Protein AF-A0A967V0Y1-F1 (afdb_monomer_lite)

Radius of gyration: 12.19 Å; chains: 1; bounding box: 30×26×29 Å

Structure (mmCIF, N/CA/C/O backbone):
data_AF-A0A967V0Y1-F1
#
_entry.id   AF-A0A967V0Y1-F1
#
loop_
_atom_site.group_PDB
_atom_site.id
_atom_site.type_symbol
_atom_site.label_atom_id
_atom_site.label_alt_id
_atom_site.label_comp_id
_atom_site.label_asym_id
_atom_site.label_entity_id
_atom_site.label_seq_id
_atom_site.pdbx_PDB_ins_code
_atom_site.Cartn_x
_atom_site.Cartn_y
_atom_site.Cartn_z
_atom_site.occupancy
_atom_site.B_iso_or_equiv
_atom_site.auth_seq_id
_atom_site.auth_comp_id
_atom_site.auth_asym_id
_atom_site.auth_atom_id
_atom_site.pdbx_PDB_model_num
ATOM 1 N N . MET A 1 1 ? 14.742 -10.644 -0.979 1.00 67.94 1 MET A N 1
ATOM 2 C CA . MET A 1 1 ? 14.902 -9.172 -0.947 1.00 67.94 1 MET A CA 1
ATOM 3 C C . MET A 1 1 ? 13.530 -8.552 -1.169 1.00 67.94 1 MET A C 1
ATOM 5 O O . MET A 1 1 ? 12.713 -9.208 -1.805 1.00 67.94 1 MET A O 1
ATOM 9 N N . ALA A 1 2 ? 13.254 -7.381 -0.597 1.00 87.94 2 ALA A N 1
ATOM 10 C CA . ALA A 1 2 ? 11.995 -6.658 -0.793 1.00 87.94 2 ALA A CA 1
ATOM 11 C C . ALA A 1 2 ? 12.279 -5.349 -1.539 1.00 87.94 2 ALA A C 1
ATOM 13 O O . ALA A 1 2 ? 13.323 -4.741 -1.304 1.00 87.94 2 ALA A O 1
ATOM 14 N N . TYR A 1 3 ? 11.374 -4.956 -2.430 1.00 97.00 3 TYR A N 1
ATOM 15 C CA . TYR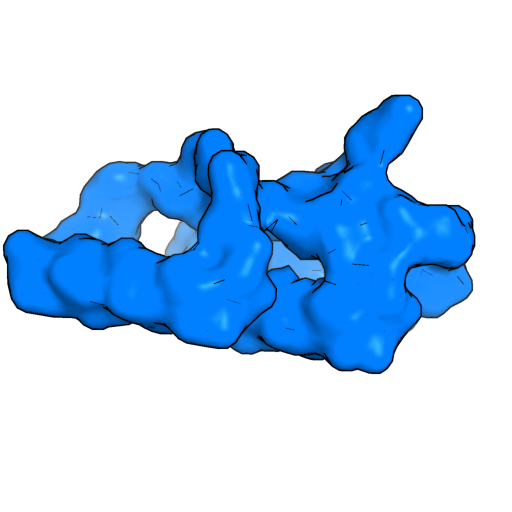 A 1 3 ? 11.412 -3.683 -3.150 1.00 97.00 3 TYR A CA 1
ATOM 16 C C . TYR A 1 3 ? 10.417 -2.723 -2.510 1.00 97.00 3 TYR A C 1
ATOM 18 O O . TYR A 1 3 ? 9.388 -3.170 -2.018 1.00 97.00 3 TYR A O 1
ATOM 26 N N . GLU A 1 4 ? 10.697 -1.424 -2.532 1.00 97.00 4 GLU A N 1
ATOM 27 C CA . GLU A 1 4 ? 9.740 -0.407 -2.097 1.00 97.00 4 GLU A CA 1
ATOM 28 C C . GLU A 1 4 ? 9.297 0.430 -3.293 1.00 97.00 4 GLU A C 1
ATOM 30 O O . GLU A 1 4 ? 10.125 0.924 -4.061 1.00 97.00 4 GLU A O 1
ATOM 35 N N . LEU A 1 5 ? 7.982 0.591 -3.438 1.00 96.50 5 LEU A N 1
ATOM 36 C CA . LEU A 1 5 ? 7.373 1.479 -4.414 1.00 96.50 5 LEU A CA 1
ATOM 37 C C . LEU A 1 5 ? 6.725 2.665 -3.712 1.00 96.50 5 LEU A C 1
ATOM 39 O O . LEU A 1 5 ? 5.846 2.518 -2.861 1.00 96.50 5 LEU A O 1
ATOM 43 N N . VAL A 1 6 ? 7.118 3.857 -4.152 1.00 95.31 6 VAL A N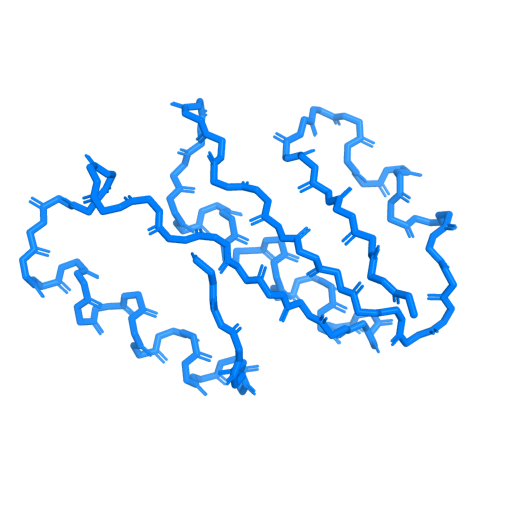 1
ATOM 44 C CA . VAL A 1 6 ? 6.488 5.112 -3.751 1.00 95.31 6 VAL A CA 1
ATOM 45 C C . VAL A 1 6 ? 5.439 5.480 -4.811 1.00 95.31 6 VAL A C 1
ATOM 47 O O . VAL A 1 6 ? 5.811 5.593 -5.982 1.00 95.31 6 VAL A O 1
ATOM 50 N N . PRO A 1 7 ? 4.155 5.697 -4.449 1.00 91.50 7 PRO A N 1
ATOM 51 C CA . PRO A 1 7 ? 3.069 6.020 -5.389 1.00 91.50 7 PRO A CA 1
ATOM 52 C C . PRO A 1 7 ? 3.181 7.400 -6.067 1.00 91.50 7 PRO A C 1
ATOM 54 O O . PRO A 1 7 ? 2.393 8.319 -5.827 1.00 91.50 7 PRO A O 1
ATOM 57 N N . LEU A 1 8 ? 4.185 7.556 -6.927 1.00 92.38 8 LEU A N 1
ATOM 58 C CA . LEU A 1 8 ? 4.439 8.734 -7.752 1.00 92.38 8 LEU A CA 1
ATOM 59 C C . LEU A 1 8 ? 3.850 8.556 -9.158 1.00 92.38 8 LEU A C 1
ATOM 61 O O . LEU A 1 8 ? 3.422 7.474 -9.551 1.00 92.38 8 LEU A O 1
ATOM 65 N N . LYS A 1 9 ? 3.845 9.631 -9.954 1.00 91.19 9 LYS A N 1
ATOM 66 C CA . LYS A 1 9 ? 3.235 9.643 -11.299 1.00 91.19 9 LYS A CA 1
ATOM 67 C C . LYS A 1 9 ? 3.817 8.596 -12.256 1.00 91.19 9 LYS A C 1
ATOM 69 O O . LYS A 1 9 ? 3.108 8.127 -13.136 1.00 91.19 9 LYS A O 1
ATOM 74 N N . ASN A 1 10 ? 5.093 8.252 -12.106 1.00 94.06 10 ASN A N 1
ATOM 75 C CA . ASN A 1 10 ? 5.785 7.284 -12.955 1.00 94.06 10 ASN A CA 1
ATOM 76 C C . ASN A 1 10 ? 5.649 5.830 -12.472 1.00 94.06 10 ASN A C 1
ATOM 78 O O . ASN A 1 10 ? 6.219 4.953 -13.118 1.00 94.06 10 ASN A O 1
ATOM 82 N N . LEU A 1 11 ? 4.916 5.569 -11.380 1.00 94.38 11 LEU A N 1
ATOM 83 C CA . LEU A 1 11 ? 4.769 4.239 -10.780 1.00 94.38 11 LEU A CA 1
ATOM 84 C C . LEU A 1 11 ? 4.419 3.136 -11.797 1.00 94.38 11 LEU A C 1
ATOM 86 O O . LEU A 1 11 ? 5.119 2.126 -11.776 1.00 94.38 11 LEU A O 1
ATOM 90 N N . PRO A 1 12 ? 3.440 3.300 -12.716 1.00 93.38 12 PRO A N 1
ATOM 91 C CA . PRO A 1 12 ? 3.081 2.224 -13.641 1.00 93.38 12 PRO A CA 1
ATOM 92 C C . PRO A 1 12 ? 4.266 1.720 -14.471 1.00 93.38 12 PRO A C 1
ATOM 94 O O . PRO A 1 12 ? 4.441 0.521 -14.627 1.00 93.38 12 PRO A O 1
ATOM 97 N N . GLY A 1 13 ? 5.140 2.623 -14.930 1.00 95.19 13 GLY A N 1
ATOM 98 C CA . GLY A 1 13 ? 6.343 2.235 -15.670 1.00 95.19 13 GLY A CA 1
ATOM 99 C C . GLY A 1 13 ? 7.438 1.621 -14.795 1.00 95.19 13 GLY A C 1
ATOM 100 O O . GLY A 1 13 ? 8.315 0.951 -15.317 1.00 95.19 13 GLY A O 1
ATOM 101 N N . GLN A 1 14 ? 7.415 1.850 -13.477 1.00 96.06 14 GLN A N 1
ATOM 102 C CA . GLN A 1 14 ? 8.384 1.246 -12.555 1.00 96.06 14 GLN A CA 1
ATOM 103 C C . GLN A 1 14 ? 8.027 -0.197 -12.189 1.00 96.06 14 GLN A C 1
ATOM 105 O O . GLN A 1 14 ? 8.931 -0.993 -11.951 1.00 96.06 14 GLN A O 1
ATOM 110 N N . ILE A 1 15 ? 6.734 -0.539 -12.166 1.00 96.25 15 ILE A N 1
ATOM 111 C CA . ILE A 1 15 ? 6.263 -1.904 -11.885 1.00 96.25 15 ILE A CA 1
ATOM 112 C C . ILE A 1 15 ? 6.839 -2.894 -12.908 1.00 96.25 15 ILE A C 1
ATOM 114 O O . ILE A 1 15 ? 7.260 -3.980 -12.530 1.00 96.25 15 ILE A O 1
ATOM 118 N N . GLU A 1 16 ? 6.979 -2.477 -14.169 1.00 95.62 16 GLU A N 1
ATOM 119 C CA . GLU A 1 16 ? 7.554 -3.281 -15.264 1.00 95.62 16 GLU A CA 1
ATOM 120 C C . GLU A 1 16 ? 9.030 -3.678 -15.050 1.00 95.62 16 GLU A C 1
ATOM 122 O O . GLU A 1 16 ? 9.566 -4.513 -15.775 1.00 95.62 16 GLU A O 1
ATOM 127 N N . HIS A 1 17 ? 9.720 -3.071 -14.080 1.00 95.94 17 HIS A N 1
ATOM 128 C CA . HIS A 1 17 ? 11.110 -3.394 -13.740 1.00 95.94 17 HIS A CA 1
ATOM 129 C C . HIS A 1 17 ? 11.236 -4.346 -12.547 1.00 95.94 17 HIS A C 1
ATOM 131 O O . HIS A 1 17 ? 12.355 -4.705 -12.165 1.00 95.94 17 HIS A O 1
ATOM 137 N N . LEU A 1 18 ? 10.119 -4.728 -11.925 1.00 97.19 18 LEU A N 1
ATOM 138 C CA . LEU A 1 18 ? 10.137 -5.667 -10.817 1.00 97.19 18 LEU A CA 1
ATOM 139 C C . LEU A 1 18 ? 10.505 -7.073 -11.303 1.00 97.19 18 LEU A C 1
ATOM 141 O O . LEU A 1 18 ? 10.052 -7.500 -12.363 1.00 97.19 18 LEU A O 1
ATOM 145 N N . PRO A 1 19 ? 11.274 -7.835 -10.508 1.00 96.88 19 PRO A N 1
ATOM 146 C CA . PRO A 1 19 ? 11.373 -9.272 -10.712 1.00 96.88 19 PRO A CA 1
ATOM 147 C C . PRO A 1 19 ? 10.013 -9.958 -10.542 1.00 96.88 19 PRO A C 1
ATOM 149 O O . PRO A 1 19 ? 9.178 -9.518 -9.741 1.00 96.88 19 PRO A O 1
ATOM 152 N N . ASP A 1 20 ? 9.835 -11.091 -11.215 1.00 95.69 20 ASP A N 1
ATOM 153 C CA . ASP A 1 20 ? 8.651 -11.937 -11.060 1.00 95.69 20 ASP A CA 1
ATOM 154 C C . ASP A 1 20 ? 8.402 -12.290 -9.584 1.00 95.69 20 ASP A C 1
ATOM 156 O O . ASP A 1 20 ? 9.330 -12.536 -8.808 1.00 95.69 20 ASP A O 1
ATOM 160 N N . GLU A 1 21 ? 7.128 -12.281 -9.182 1.00 96.44 21 GLU A N 1
ATOM 161 C CA . GLU A 1 21 ? 6.678 -12.582 -7.814 1.00 96.44 21 GLU A CA 1
ATOM 162 C C . GLU A 1 21 ? 7.337 -11.743 -6.697 1.00 96.44 21 GLU A C 1
ATOM 164 O O . GLU A 1 21 ? 7.336 -12.143 -5.524 1.00 96.44 21 GLU A O 1
ATOM 169 N N . ALA A 1 22 ? 7.893 -10.568 -7.027 1.00 97.38 22 ALA A N 1
ATOM 170 C CA . ALA A 1 22 ? 8.550 -9.695 -6.057 1.00 97.38 22 ALA A CA 1
ATOM 171 C C . ALA A 1 22 ? 7.701 -9.423 -4.802 1.00 97.38 22 ALA A C 1
ATOM 173 O O . ALA A 1 22 ? 6.487 -9.210 -4.855 1.00 97.38 22 ALA A O 1
ATOM 174 N N . LEU A 1 23 ? 8.379 -9.378 -3.652 1.00 97.62 23 LEU A N 1
ATOM 175 C CA . LEU A 1 23 ? 7.822 -8.844 -2.413 1.00 97.62 23 LEU A CA 1
ATOM 176 C C . LEU A 1 23 ? 7.981 -7.321 -2.434 1.00 97.62 23 LEU A C 1
ATOM 178 O O . LEU A 1 23 ? 9.114 -6.836 -2.492 1.00 97.62 23 LEU A O 1
ATOM 182 N N . VAL A 1 24 ? 6.871 -6.586 -2.388 1.00 98.06 24 VAL A N 1
ATOM 183 C CA . VAL A 1 24 ? 6.857 -5.142 -2.663 1.00 98.06 24 VAL A CA 1
ATOM 184 C C . VAL A 1 24 ? 6.189 -4.382 -1.526 1.00 98.06 24 VAL A C 1
ATOM 186 O O . VAL A 1 24 ? 4.994 -4.539 -1.307 1.00 98.06 24 VAL A O 1
ATOM 189 N N . SER A 1 25 ? 6.914 -3.539 -0.798 1.00 97.94 25 SER A N 1
ATOM 190 C CA . SER A 1 25 ? 6.267 -2.571 0.083 1.00 97.94 25 SER A CA 1
ATOM 191 C C . SER A 1 25 ? 5.698 -1.404 -0.720 1.00 97.94 25 SER A C 1
ATOM 193 O O . SER A 1 25 ? 6.308 -0.937 -1.683 1.00 97.94 25 SER A O 1
ATOM 195 N N . VAL A 1 26 ? 4.510 -0.942 -0.333 1.00 97.81 26 VAL A N 1
ATOM 196 C CA . VAL A 1 26 ? 3.841 0.203 -0.963 1.00 97.81 26 VAL A CA 1
ATOM 197 C C . VAL A 1 26 ? 3.757 1.326 0.058 1.00 97.81 26 VAL A C 1
ATOM 199 O O . VAL A 1 26 ? 3.041 1.217 1.055 1.00 97.81 26 VAL A O 1
ATOM 202 N N . THR A 1 27 ? 4.503 2.402 -0.183 1.00 97.56 27 THR A N 1
ATOM 203 C CA . THR A 1 27 ? 4.607 3.526 0.748 1.00 97.56 27 THR A CA 1
ATOM 204 C C . THR A 1 27 ? 3.284 4.290 0.855 1.00 97.56 27 THR A C 1
ATOM 206 O O . THR A 1 27 ? 2.703 4.690 -0.153 1.00 97.56 27 THR A O 1
ATOM 209 N N . ALA A 1 28 ? 2.862 4.602 2.084 1.00 97.06 28 ALA A N 1
ATOM 210 C CA . ALA A 1 28 ? 1.756 5.518 2.355 1.00 97.06 28 ALA A CA 1
ATOM 211 C C . ALA A 1 28 ? 2.177 6.954 2.007 1.00 97.06 28 ALA A C 1
ATOM 213 O O . ALA A 1 28 ? 2.811 7.654 2.803 1.00 97.06 28 ALA A O 1
ATOM 214 N N . SER A 1 29 ? 1.871 7.381 0.785 1.00 92.31 29 SER A N 1
ATOM 215 C CA . SER A 1 29 ? 2.212 8.718 0.309 1.00 92.31 29 SER A CA 1
ATOM 216 C C . SER A 1 29 ? 1.291 9.771 0.940 1.00 92.31 29 SER A C 1
ATOM 218 O O . SER A 1 29 ? 0.075 9.619 0.867 1.00 92.31 29 SER A O 1
ATOM 220 N N . PRO A 1 30 ? 1.817 10.880 1.496 1.00 87.44 30 PRO A N 1
ATOM 221 C CA . PRO A 1 30 ? 0.990 11.918 2.120 1.00 87.44 30 PRO A CA 1
ATOM 222 C C . PRO A 1 30 ? 0.119 12.693 1.120 1.00 87.44 30 PRO A C 1
ATOM 224 O O . PRO A 1 30 ? -0.758 13.444 1.531 1.00 87.44 30 PRO A O 1
ATOM 227 N N . VAL A 1 31 ? 0.373 12.545 -0.185 1.00 91.25 31 VAL A N 1
ATOM 228 C CA . VAL A 1 31 ? -0.417 13.161 -1.265 1.00 91.25 31 VAL A CA 1
ATOM 229 C C . VAL A 1 31 ? -1.411 12.182 -1.903 1.00 91.25 31 VAL A C 1
ATOM 231 O O . VAL A 1 31 ? -1.985 12.485 -2.948 1.00 91.25 31 VAL A O 1
ATOM 234 N N . LYS A 1 32 ? -1.576 10.995 -1.310 1.00 93.94 32 LYS A N 1
ATOM 235 C CA . LYS A 1 32 ? -2.508 9.938 -1.715 1.00 93.94 32 LYS A CA 1
ATOM 236 C C . LYS A 1 32 ? -3.328 9.486 -0.516 1.00 93.94 32 LYS A C 1
ATOM 238 O O . LYS A 1 32 ? -2.937 9.719 0.625 1.00 93.94 32 LYS A O 1
ATOM 243 N N . THR A 1 33 ? -4.455 8.837 -0.769 1.00 96.25 33 THR A N 1
ATOM 244 C CA . THR A 1 33 ? -5.216 8.170 0.292 1.00 96.25 33 THR A CA 1
ATOM 245 C C . THR A 1 33 ? -4.624 6.787 0.596 1.00 96.25 33 THR A C 1
ATOM 247 O O . THR A 1 33 ? -3.814 6.243 -0.167 1.00 96.25 33 THR A O 1
ATOM 250 N N . LEU A 1 34 ? -5.008 6.196 1.733 1.00 97.38 34 LEU A N 1
ATOM 251 C CA . LEU A 1 34 ? -4.685 4.791 2.006 1.00 97.38 34 LEU A CA 1
ATOM 252 C C . LEU A 1 34 ? -5.410 3.864 1.017 1.00 97.38 34 LEU A C 1
ATOM 254 O O . LEU A 1 34 ? -4.825 2.874 0.588 1.00 97.38 34 LEU A O 1
ATOM 258 N N . ASP A 1 35 ? -6.616 4.225 0.578 1.00 96.88 35 ASP A N 1
ATOM 259 C CA . ASP A 1 35 ? -7.341 3.505 -0.470 1.00 96.88 35 ASP A CA 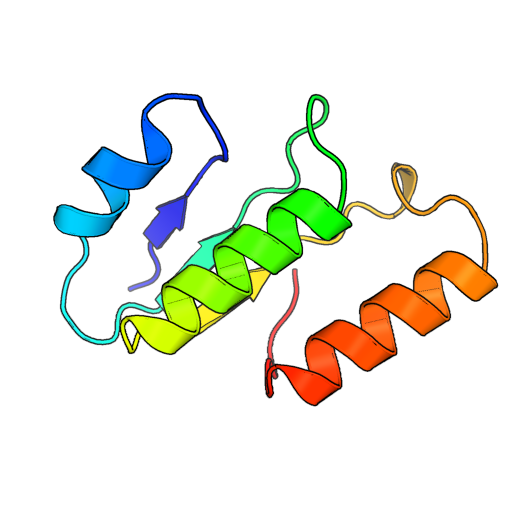1
ATOM 260 C C . ASP A 1 35 ? -6.611 3.502 -1.814 1.00 96.88 35 ASP A C 1
ATOM 262 O O . ASP A 1 35 ? -6.485 2.431 -2.407 1.00 96.88 35 ASP A O 1
ATOM 266 N N . ASP A 1 36 ? -6.044 4.636 -2.240 1.00 96.50 36 ASP A N 1
ATOM 267 C CA . ASP A 1 36 ? -5.213 4.710 -3.452 1.00 96.50 36 ASP A CA 1
ATOM 268 C C . ASP A 1 36 ? -4.005 3.761 -3.346 1.00 96.50 36 ASP A C 1
ATOM 270 O O . ASP A 1 36 ? -3.564 3.155 -4.322 1.00 96.50 36 ASP A O 1
ATOM 274 N N . SER A 1 37 ? -3.434 3.634 -2.143 1.00 96.44 37 SER A N 1
ATOM 275 C CA . SER A 1 37 ? -2.294 2.741 -1.898 1.00 96.44 37 SER A CA 1
ATOM 276 C C . SER A 1 37 ? -2.718 1.267 -1.949 1.00 96.44 37 SER A C 1
ATOM 278 O O . SER A 1 37 ? -1.958 0.416 -2.416 1.00 96.44 37 SER A O 1
ATOM 280 N N . LEU A 1 38 ? -3.942 0.951 -1.514 1.00 97.69 38 L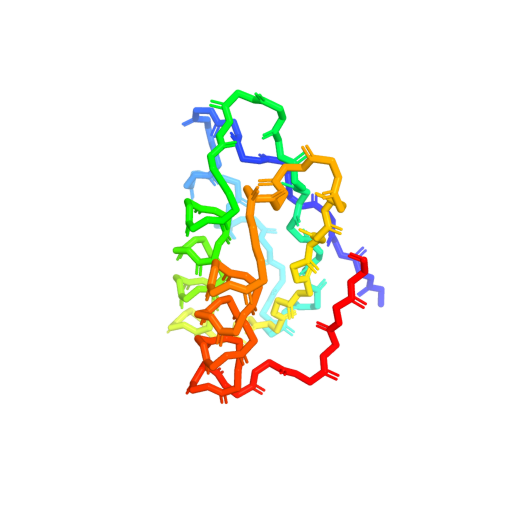EU A N 1
ATOM 281 C CA . LEU A 1 38 ? -4.523 -0.386 -1.639 1.00 97.69 38 LEU A CA 1
ATOM 282 C C . LEU A 1 38 ? -4.949 -0.716 -3.080 1.00 97.69 38 LEU A C 1
ATOM 284 O O . LEU A 1 38 ? -4.893 -1.888 -3.446 1.00 97.69 38 LEU A O 1
ATOM 288 N N . ASP A 1 39 ? -5.294 0.274 -3.912 1.00 97.56 39 ASP A N 1
ATOM 289 C CA . ASP A 1 39 ? -5.488 0.075 -5.360 1.00 97.56 39 ASP A CA 1
ATOM 290 C C . ASP A 1 39 ? -4.186 -0.382 -6.029 1.00 97.56 39 ASP A C 1
ATOM 292 O O . ASP A 1 39 ? -4.180 -1.348 -6.788 1.00 97.56 39 ASP A O 1
ATOM 296 N N . VAL A 1 40 ? -3.058 0.248 -5.681 1.00 97.19 40 VAL A N 1
ATOM 297 C CA . VAL A 1 40 ? -1.731 -0.184 -6.153 1.00 97.19 40 VAL A CA 1
ATOM 298 C C . VAL A 1 40 ? -1.421 -1.610 -5.698 1.00 97.19 40 VAL A C 1
ATOM 300 O O . VAL A 1 40 ? -0.873 -2.400 -6.462 1.00 97.19 40 VAL A O 1
ATOM 303 N N . CYS A 1 41 ? -1.777 -1.969 -4.462 1.00 98.19 41 CYS A N 1
ATOM 304 C CA . CYS A 1 41 ? -1.591 -3.337 -3.982 1.00 98.19 41 CYS A CA 1
ATOM 305 C C . CYS A 1 41 ? -2.421 -4.345 -4.788 1.00 98.19 41 CYS A C 1
ATOM 307 O O . CYS A 1 41 ? -1.917 -5.422 -5.089 1.00 98.19 41 CYS A O 1
ATOM 309 N N . ALA A 1 42 ? -3.660 -4.006 -5.148 1.00 98.31 42 ALA A N 1
ATOM 310 C CA . ALA A 1 42 ? -4.500 -4.862 -5.980 1.00 98.31 42 ALA A CA 1
ATOM 311 C C . ALA A 1 42 ? -3.881 -5.084 -7.373 1.00 98.31 42 ALA A C 1
ATOM 313 O O . ALA A 1 42 ? -3.724 -6.230 -7.780 1.00 98.31 42 ALA A O 1
ATOM 314 N N . ASP A 1 43 ? -3.417 -4.020 -8.040 1.00 97.62 43 ASP A N 1
ATOM 315 C CA . ASP A 1 43 ? -2.723 -4.124 -9.338 1.00 97.62 43 ASP A CA 1
ATOM 316 C C . ASP A 1 43 ? -1.455 -4.994 -9.245 1.00 97.62 43 ASP A C 1
ATOM 318 O O . ASP A 1 43 ? -1.213 -5.857 -10.086 1.00 97.62 43 ASP A O 1
ATOM 322 N N . LEU A 1 44 ? -0.666 -4.842 -8.176 1.00 97.94 44 LEU A N 1
ATOM 323 C CA . LEU A 1 44 ? 0.501 -5.695 -7.932 1.00 97.94 44 LEU A CA 1
ATOM 324 C C . LEU A 1 44 ? 0.119 -7.174 -7.751 1.00 97.94 44 LEU A C 1
ATOM 326 O O . LEU A 1 44 ? 0.842 -8.039 -8.243 1.00 97.94 44 LEU A O 1
ATOM 330 N N . ILE A 1 45 ? -0.992 -7.472 -7.070 1.00 98.12 45 ILE A N 1
ATOM 331 C CA . ILE A 1 45 ? -1.498 -8.845 -6.898 1.00 98.12 45 ILE A CA 1
ATOM 332 C C . ILE A 1 45 ? -1.938 -9.432 -8.237 1.00 98.12 45 ILE A C 1
ATOM 334 O O . ILE A 1 45 ? -1.554 -10.560 -8.548 1.00 98.12 45 ILE A O 1
ATOM 338 N N . ASP A 1 46 ? -2.679 -8.671 -9.044 1.00 97.69 46 ASP A N 1
ATOM 339 C CA . ASP A 1 46 ? -3.142 -9.103 -10.369 1.00 97.69 46 ASP A CA 1
ATOM 340 C C . ASP A 1 46 ? -1.967 -9.402 -11.318 1.00 97.69 46 ASP A C 1
ATOM 342 O O . ASP A 1 46 ? -2.058 -10.266 -12.190 1.00 97.69 46 ASP A O 1
ATOM 346 N N . ARG A 1 47 ? -0.824 -8.744 -11.095 1.00 97.00 47 ARG A N 1
ATOM 347 C CA . ARG A 1 47 ? 0.451 -8.976 -11.796 1.00 97.00 47 ARG A CA 1
ATOM 348 C C . ARG A 1 47 ? 1.308 -10.095 -11.189 1.00 97.00 47 ARG A C 1
ATOM 350 O O . ARG A 1 47 ? 2.396 -10.369 -11.684 1.00 97.00 47 ARG A O 1
ATOM 357 N N . GLY A 1 48 ? 0.841 -10.751 -10.126 1.00 97.12 48 GLY A N 1
ATOM 358 C CA . GLY A 1 48 ? 1.520 -11.876 -9.474 1.00 97.12 48 GLY A CA 1
ATOM 359 C C . GLY A 1 48 ? 2.549 -11.489 -8.406 1.00 97.12 48 GLY A C 1
ATOM 360 O O . GLY A 1 48 ? 3.243 -12.360 -7.879 1.00 97.12 48 GLY A O 1
ATOM 361 N N . HIS A 1 49 ? 2.661 -10.209 -8.049 1.00 97.81 49 HIS A N 1
ATOM 362 C CA . HIS A 1 49 ? 3.537 -9.746 -6.974 1.00 97.81 49 HIS A CA 1
ATOM 363 C C . HIS A 1 49 ? 2.875 -9.868 -5.595 1.00 97.81 49 HIS A C 1
ATOM 365 O O . HIS A 1 49 ? 1.683 -10.135 -5.443 1.00 97.81 49 HIS A O 1
ATOM 371 N N . ARG A 1 50 ? 3.677 -9.682 -4.543 1.00 97.69 50 ARG A N 1
ATOM 372 C CA . ARG A 1 50 ? 3.261 -9.851 -3.145 1.00 97.69 50 ARG A CA 1
ATOM 373 C C . ARG A 1 50 ? 3.392 -8.513 -2.410 1.00 97.69 50 ARG A C 1
ATOM 375 O O . ARG A 1 50 ? 4.472 -8.229 -1.885 1.00 97.69 50 ARG A O 1
ATOM 382 N N . PRO A 1 51 ? 2.344 -7.676 -2.371 1.00 97.94 51 PRO A N 1
ATOM 383 C CA . PRO A 1 51 ? 2.438 -6.356 -1.764 1.00 97.94 51 PRO A CA 1
ATOM 384 C C . PRO A 1 51 ? 2.403 -6.390 -0.226 1.00 97.94 51 PRO A C 1
ATOM 386 O O . PRO A 1 51 ? 1.827 -7.290 0.390 1.00 97.94 51 PRO A O 1
ATOM 389 N N . ILE A 1 52 ? 3.000 -5.367 0.386 1.00 98.25 52 ILE A N 1
ATOM 390 C CA . ILE A 1 52 ? 2.965 -5.041 1.816 1.00 98.25 52 ILE A CA 1
ATOM 391 C C . ILE A 1 52 ? 2.578 -3.555 1.927 1.00 98.25 52 ILE A C 1
ATOM 393 O O . ILE A 1 52 ? 3.450 -2.691 1.800 1.00 98.25 52 ILE A O 1
ATOM 397 N N . PRO A 1 53 ? 1.292 -3.213 2.113 1.00 98.06 53 PRO A N 1
ATOM 398 C CA . PRO A 1 53 ? 0.884 -1.820 2.234 1.00 98.06 53 PRO A CA 1
ATOM 399 C C . PRO A 1 53 ? 1.403 -1.216 3.538 1.00 98.06 53 PRO A C 1
ATOM 401 O O . PRO A 1 53 ? 1.329 -1.847 4.597 1.00 98.06 53 PRO A O 1
ATOM 404 N N . HIS A 1 54 ? 1.884 0.023 3.457 1.00 98.12 54 HIS A N 1
ATOM 405 C CA . HIS A 1 54 ? 2.135 0.845 4.633 1.00 98.12 54 HIS A CA 1
ATOM 406 C C . HIS A 1 54 ? 0.824 1.497 5.094 1.00 98.12 54 HIS A C 1
ATOM 408 O O . HIS A 1 54 ? 0.105 2.081 4.283 1.00 98.12 54 HIS A O 1
ATOM 414 N N . LEU A 1 55 ? 0.525 1.456 6.391 1.00 97.25 55 LEU A N 1
ATOM 415 C CA . LEU A 1 55 ? -0.652 2.078 6.996 1.00 97.25 55 LEU A CA 1
ATOM 416 C C . LEU A 1 55 ? -0.229 3.149 8.002 1.00 97.25 55 LEU A C 1
ATOM 418 O O . LEU A 1 55 ? -0.091 2.912 9.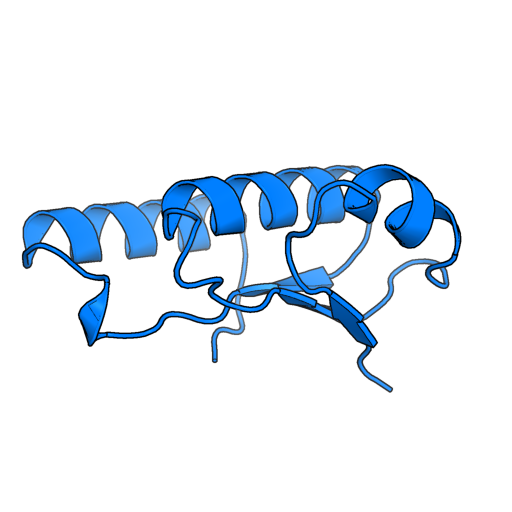202 1.00 97.25 55 LEU A O 1
ATOM 422 N N . ALA A 1 56 ? -0.055 4.379 7.521 1.00 96.81 56 ALA A N 1
ATOM 423 C CA . ALA A 1 56 ? 0.235 5.503 8.402 1.00 96.81 56 ALA A CA 1
ATOM 424 C C . ALA A 1 56 ? -1.009 5.867 9.233 1.00 96.81 56 ALA A C 1
ATOM 426 O O . ALA A 1 56 ? -1.942 6.473 8.715 1.00 96.81 56 ALA A O 1
ATOM 427 N N . ALA A 1 57 ? -0.997 5.565 10.537 1.00 96.38 57 ALA A N 1
ATOM 428 C CA . ALA A 1 57 ? -2.142 5.769 11.438 1.00 96.38 57 ALA A CA 1
ATOM 429 C C . ALA A 1 57 ? -2.735 7.192 11.399 1.00 96.38 57 ALA A C 1
ATOM 431 O O . ALA A 1 57 ? -3.942 7.359 11.501 1.00 96.38 57 ALA A O 1
ATOM 432 N N . ARG A 1 58 ? -1.907 8.223 11.179 1.00 96.44 58 ARG A N 1
ATOM 433 C CA . ARG A 1 58 ? -2.356 9.624 11.040 1.00 96.44 58 ARG A CA 1
ATOM 434 C C . ARG A 1 58 ? -3.252 9.896 9.820 1.00 96.44 58 ARG A C 1
ATOM 436 O O . ARG A 1 58 ? -3.846 10.962 9.752 1.00 96.44 58 ARG A O 1
ATOM 443 N N . MET A 1 59 ? -3.262 8.997 8.834 1.00 96.75 59 MET A N 1
ATOM 444 C CA . MET A 1 59 ? -4.099 9.069 7.628 1.00 96.75 59 MET A CA 1
ATOM 445 C C . MET A 1 59 ? -5.401 8.272 7.784 1.00 96.75 59 MET A C 1
ATOM 447 O O . MET A 1 59 ? -6.237 8.289 6.887 1.00 96.75 59 MET A O 1
ATOM 451 N N . VAL A 1 60 ? -5.568 7.555 8.899 1.00 97.44 60 VAL A N 1
ATOM 452 C CA . VAL A 1 60 ? -6.822 6.885 9.235 1.00 97.44 60 VAL A CA 1
ATOM 453 C C . VAL A 1 60 ? -7.763 7.932 9.818 1.00 97.44 60 VAL A C 1
ATOM 455 O O . VAL A 1 60 ? -7.447 8.572 10.817 1.00 97.44 60 VAL A O 1
ATOM 458 N N . GLU A 1 61 ? -8.907 8.109 9.169 1.00 97.00 61 GLU A N 1
ATOM 459 C CA . GLU A 1 61 ? -9.860 9.176 9.497 1.00 97.00 61 GLU A CA 1
ATOM 460 C C . GLU A 1 61 ? -10.628 8.873 10.786 1.00 97.00 61 GLU A C 1
ATOM 462 O O . GLU A 1 61 ? -10.750 9.731 11.659 1.00 97.00 61 GLU A O 1
ATOM 467 N N . ASP A 1 62 ? -11.116 7.638 10.923 1.00 98.19 62 ASP A N 1
ATOM 468 C CA . ASP A 1 62 ? -11.912 7.193 12.063 1.00 98.19 62 ASP A CA 1
ATOM 469 C C . ASP A 1 62 ? -11.899 5.646 12.213 1.00 98.19 62 ASP A C 1
ATOM 471 O O . ASP A 1 62 ? -11.308 4.929 11.390 1.00 98.19 62 ASP A O 1
ATOM 475 N N . PRO A 1 63 ? -12.524 5.086 13.271 1.00 98.44 63 PRO A N 1
ATOM 476 C CA . PRO A 1 63 ? -12.596 3.638 13.463 1.00 98.44 63 PRO A CA 1
ATOM 477 C C . PRO A 1 63 ? -13.345 2.866 12.365 1.00 98.44 63 PRO A C 1
ATOM 479 O O . PRO A 1 63 ? -13.043 1.690 12.150 1.00 98.44 63 PRO A O 1
ATOM 482 N N . GLU A 1 64 ? -14.313 3.471 11.676 1.00 98.50 64 GLU A N 1
ATOM 483 C CA . GLU A 1 64 ? -15.031 2.818 10.574 1.00 98.50 64 GLU A CA 1
ATOM 484 C C . GLU A 1 64 ? -14.164 2.750 9.314 1.00 98.50 64 GLU A C 1
ATOM 486 O O . GLU A 1 64 ? -14.113 1.703 8.659 1.00 98.50 64 GLU A O 1
ATOM 491 N N . HIS A 1 65 ? -13.390 3.800 9.035 1.00 98.12 65 HIS A N 1
ATOM 492 C CA . HIS A 1 65 ? -12.365 3.805 7.998 1.00 98.12 65 HIS A CA 1
ATOM 493 C C . HIS A 1 65 ? -11.326 2.706 8.271 1.00 98.12 65 HIS A C 1
ATOM 495 O O . HIS A 1 65 ? -11.066 1.881 7.394 1.00 98.12 65 HIS A O 1
ATOM 501 N N . LEU A 1 66 ? -10.827 2.571 9.507 1.00 98.12 66 LEU A N 1
ATOM 502 C CA . LEU A 1 66 ? -9.914 1.475 9.860 1.00 98.12 66 LEU A CA 1
ATOM 503 C C . LEU A 1 66 ? -10.521 0.088 9.587 1.00 98.12 66 LEU A C 1
ATOM 505 O O . LEU A 1 66 ? -9.859 -0.784 9.019 1.00 98.12 66 LEU A O 1
ATOM 509 N N . LYS A 1 67 ? -11.788 -0.131 9.965 1.00 98.50 67 LYS A N 1
ATOM 510 C CA . LYS A 1 67 ? -12.499 -1.391 9.683 1.00 98.50 67 LYS A CA 1
ATOM 511 C C . LYS A 1 67 ? -12.668 -1.632 8.185 1.00 98.50 67 LYS A C 1
ATOM 513 O O . LYS A 1 67 ? -12.689 -2.788 7.763 1.00 98.50 67 LYS A O 1
ATOM 518 N N . SER A 1 68 ? -12.858 -0.579 7.392 1.00 98.44 68 SER A N 1
ATOM 519 C CA . SER A 1 68 ? -12.925 -0.665 5.930 1.00 98.44 68 SER A CA 1
ATOM 520 C C . SER A 1 68 ? -11.584 -1.112 5.343 1.00 98.44 68 SER A C 1
ATOM 522 O O . SER A 1 68 ? -11.530 -2.137 4.663 1.00 98.44 68 SER A O 1
ATOM 524 N N . LEU A 1 69 ? -10.489 -0.437 5.713 1.00 98.38 69 LEU A N 1
ATOM 525 C CA . LEU A 1 69 ? -9.131 -0.785 5.278 1.00 98.38 69 LEU A CA 1
ATOM 526 C C . LEU A 1 69 ? -8.773 -2.228 5.652 1.00 98.38 69 LEU A C 1
ATOM 528 O O . LEU A 1 69 ? -8.308 -2.993 4.812 1.00 98.38 69 LEU A O 1
ATOM 532 N N . ALA A 1 70 ? -9.045 -2.638 6.895 1.00 98.12 70 ALA A N 1
ATOM 533 C CA . ALA A 1 70 ? -8.755 -3.991 7.365 1.00 98.12 70 ALA A CA 1
ATOM 534 C C . ALA A 1 70 ? -9.541 -5.071 6.600 1.00 98.12 70 ALA A C 1
ATOM 536 O O . ALA A 1 70 ? -8.983 -6.123 6.280 1.00 98.12 70 ALA A O 1
ATOM 537 N N . ARG A 1 71 ? -10.821 -4.820 6.283 1.00 98.56 71 ARG A N 1
ATOM 538 C CA . ARG A 1 71 ? -11.626 -5.715 5.434 1.00 98.56 71 ARG A CA 1
ATOM 539 C C . ARG A 1 71 ? -11.019 -5.827 4.045 1.00 98.56 71 ARG A C 1
ATOM 541 O O . ARG A 1 71 ? -10.740 -6.931 3.601 1.00 98.56 71 ARG A O 1
ATOM 548 N N . ARG A 1 72 ? -10.708 -4.693 3.421 1.00 98.25 72 ARG A N 1
ATOM 549 C CA . ARG A 1 72 ? -10.128 -4.645 2.080 1.00 98.25 72 ARG A CA 1
ATOM 550 C C . ARG A 1 72 ? -8.787 -5.379 1.987 1.00 98.25 72 ARG A C 1
ATOM 552 O O . ARG A 1 72 ? -8.587 -6.176 1.079 1.00 98.25 72 ARG A O 1
ATOM 559 N N . ILE A 1 73 ? -7.893 -5.176 2.953 1.00 98.44 73 ILE A N 1
ATOM 560 C CA . ILE A 1 73 ? -6.604 -5.888 3.051 1.00 98.44 73 ILE A CA 1
ATOM 561 C C . ILE A 1 73 ? -6.821 -7.402 3.141 1.00 98.44 73 ILE A C 1
ATOM 563 O O . ILE A 1 73 ? -6.118 -8.172 2.485 1.00 98.44 73 ILE A O 1
ATOM 567 N N . LYS A 1 74 ? -7.811 -7.832 3.933 1.00 98.19 74 LYS A N 1
ATOM 568 C CA . LYS A 1 74 ? -8.171 -9.244 4.075 1.00 98.19 74 LYS A CA 1
ATOM 569 C C . LYS A 1 74 ? -8.757 -9.821 2.785 1.00 98.19 74 LYS A C 1
ATOM 571 O O . LYS A 1 74 ? -8.381 -10.931 2.419 1.00 98.19 74 LYS A O 1
ATOM 576 N N . ASP A 1 75 ? -9.631 -9.081 2.110 1.00 98.25 75 ASP A N 1
ATOM 577 C CA . ASP A 1 75 ? -10.276 -9.499 0.859 1.00 98.25 75 ASP A CA 1
ATOM 578 C C . ASP A 1 75 ? -9.258 -9.617 -0.286 1.00 98.25 75 ASP A C 1
ATOM 580 O O . ASP A 1 75 ? -9.334 -10.546 -1.085 1.00 98.25 75 ASP A O 1
ATOM 584 N N . LEU A 1 76 ? -8.234 -8.755 -0.296 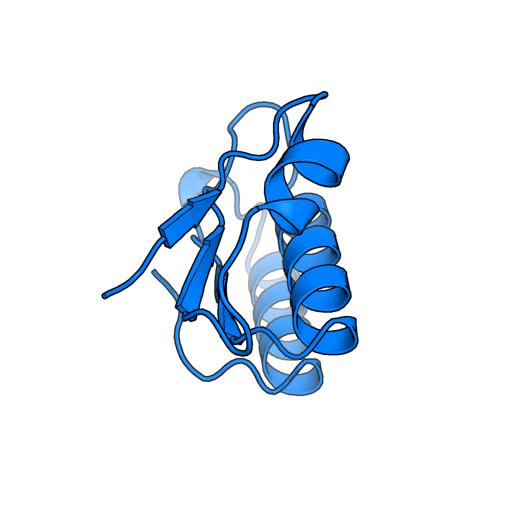1.00 98.06 76 LEU A N 1
ATOM 585 C CA . LEU A 1 76 ? -7.067 -8.862 -1.182 1.00 98.06 76 LEU A CA 1
ATOM 586 C C . LEU A 1 76 ? -6.111 -10.011 -0.801 1.00 98.06 76 LEU A C 1
ATOM 588 O O . LEU A 1 76 ? -5.126 -10.260 -1.490 1.00 98.06 76 LEU A O 1
ATOM 592 N N . GLY A 1 77 ? -6.346 -10.707 0.314 1.00 97.81 77 GLY A N 1
ATOM 593 C CA . GLY A 1 77 ? -5.487 -11.798 0.778 1.00 97.81 77 GLY A CA 1
ATOM 594 C C . GLY A 1 77 ? -4.117 -11.351 1.303 1.00 97.81 77 GLY A C 1
ATOM 595 O O . GLY A 1 77 ? -3.232 -12.190 1.503 1.00 97.81 77 GLY A O 1
ATOM 596 N N . ILE A 1 78 ? -3.924 -10.055 1.564 1.00 97.81 78 ILE A N 1
ATOM 597 C CA . ILE A 1 78 ? -2.662 -9.503 2.062 1.00 97.81 78 ILE A CA 1
ATOM 598 C C . ILE A 1 78 ? -2.481 -9.914 3.528 1.00 97.81 78 ILE A C 1
ATOM 600 O O . ILE A 1 78 ? -3.328 -9.670 4.384 1.00 97.81 78 ILE A O 1
ATOM 604 N N . ARG A 1 79 ? -1.346 -10.557 3.829 1.00 94.88 79 ARG A N 1
ATOM 605 C CA . ARG A 1 79 ? -1.030 -11.082 5.174 1.00 94.88 79 ARG A CA 1
ATOM 606 C C . ARG A 1 79 ? 0.054 -10.312 5.922 1.00 94.88 79 ARG A C 1
ATOM 608 O O . ARG A 1 79 ? 0.392 -10.676 7.044 1.00 94.88 79 ARG A O 1
ATOM 615 N N . ARG A 1 80 ? 0.647 -9.302 5.290 1.00 96.56 80 ARG A N 1
ATOM 616 C CA . ARG A 1 80 ? 1.712 -8.473 5.858 1.00 96.56 80 ARG A CA 1
ATOM 617 C C . ARG A 1 80 ? 1.387 -7.011 5.592 1.00 96.56 80 ARG A C 1
ATOM 619 O O . ARG A 1 80 ? 1.061 -6.669 4.464 1.00 96.56 80 ARG A O 1
ATOM 626 N N . ILE A 1 81 ? 1.492 -6.190 6.627 1.00 96.69 81 ILE A N 1
ATOM 627 C CA . ILE A 1 81 ? 1.306 -4.735 6.601 1.00 96.69 81 ILE A CA 1
ATOM 628 C C . ILE A 1 81 ? 2.463 -4.098 7.378 1.00 96.69 81 ILE A C 1
ATOM 630 O O . ILE A 1 81 ? 3.047 -4.774 8.234 1.00 96.69 81 ILE A O 1
ATOM 634 N N . PHE A 1 82 ? 2.790 -2.843 7.080 1.00 93.50 82 PHE A N 1
ATOM 635 C CA . PHE A 1 82 ? 3.807 -2.064 7.795 1.00 93.50 82 PHE A CA 1
ATOM 636 C C . PHE A 1 82 ? 3.230 -0.752 8.326 1.00 93.50 82 PHE A C 1
ATOM 638 O O . PHE A 1 82 ? 2.370 -0.161 7.637 1.00 93.50 82 PHE A O 1
#

Foldseek 3Di:
DAAEDEPDPCRVVVLVVDDAQHEYEYEPDPVDALVVSLVVVLVCVVSNYQYAYEDDVVRQPDPVSVVVSVVSCVVSVHDHYD

Sequence (82 aa):
MAYELVPLKNLPGQIEHLPDEALVSVTASPVKTLDDSLDVCADLIDRGHRPIPHLAARMVEDPEHLKSLARRIKDLGIRRIF

pLDDT: mean 96.19, std 3.86, range [67.94, 98.56]

Secondary structure (DSSP, 8-state):
-EEEE---TTHHHHHTTSPTT-EEEE---TTS-HHHHHHHHHHHHHTT-EEEE---GGG--SHHHHHHHHHHHHHTT-----